Protein AF-U6KKG1-F1 (afdb_monomer_lite)

InterPro domains:
  IPR000669 Mannitol dehydrogenase [PR00084] (21-34)
  IPR000669 Mannitol dehydrogenase [PR00084] (51-66)
  IPR008927 6-phosphogluconate dehydrogenase-like, C-terminal domain superfamily [SSF48179] (87-123)
  IPR013118 Mannitol dehydrogenase, C-terminal [PF08125] (87-123)
  IPR013131 Mannitol dehydrogenase, N-terminal [PF01232] (7-77)
  IPR013328 6-phosphogluconate dehydrogenase, domain 2 [G3DSA:1.10.1040.10] (86-124)
  IPR023027 Mannitol dehydrogenase, conserved site [PS00974] (21-33)
  IPR036291 NAD(P)-binding domain superfamily [SSF51735] (1-84)
  IPR050988 Mannitol Dehydrogenase/Oxidoreductase [PTHR43362] (1-123)

Foldseek 3Di:
DVLVVCCVVPPVVSVVCVPQFDDKDKDWDWAKDADDPVNQVCCCVVPVDNDPGDIDTDPDIAMEIEPDGSDDDDPCVVVPYHYDNPRVVVNVCCCVPPVVVCVVQPVVCVVVPDDDPVVSVVPD

Organism: Eimeria tenella (NCBI:txid5802)

pLDDT: mean 94.67, std 4.79, range [55.0, 98.56]

Structure (mmCIF, N/CA/C/O backbone):
data_AF-U6KKG1-F1
#
_entry.id   AF-U6KKG1-F1
#
loop_
_atom_site.group_PDB
_atom_site.id
_atom_site.type_symbol
_atom_site.label_atom_id
_atom_site.label_alt_id
_atom_site.label_comp_id
_atom_site.labe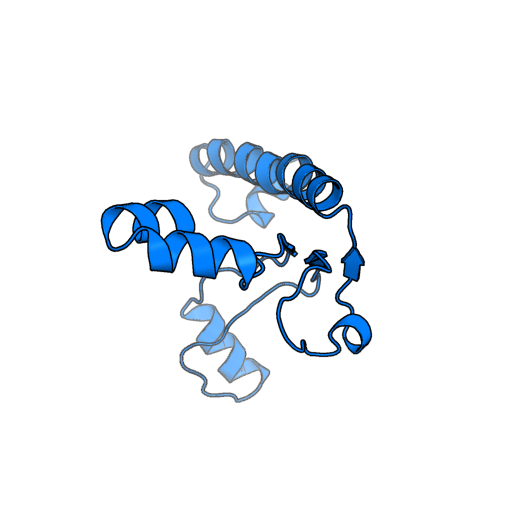l_asym_id
_atom_site.label_entity_id
_atom_site.label_seq_id
_atom_site.pdbx_PDB_ins_code
_atom_site.Cartn_x
_atom_site.Cartn_y
_atom_site.Cartn_z
_atom_site.occupancy
_atom_site.B_iso_or_equiv
_atom_site.auth_seq_id
_atom_site.auth_comp_id
_atom_site.auth_asym_id
_atom_site.auth_atom_id
_atom_site.pdbx_PDB_model_num
ATOM 1 N N . MET A 1 1 ? 14.973 -8.006 -6.414 1.00 92.88 1 MET A N 1
ATOM 2 C CA . MET A 1 1 ? 14.509 -9.394 -6.190 1.00 92.88 1 MET A CA 1
ATOM 3 C C . MET A 1 1 ? 14.204 -10.124 -7.496 1.00 92.88 1 MET A C 1
ATOM 5 O O . MET A 1 1 ? 14.905 -11.078 -7.779 1.00 92.88 1 MET A O 1
ATOM 9 N N . VAL A 1 2 ? 13.227 -9.690 -8.308 1.00 97.50 2 VAL A N 1
ATOM 10 C CA . VAL A 1 2 ? 12.804 -10.428 -9.525 1.00 97.50 2 VAL A CA 1
ATOM 11 C C . VAL A 1 2 ? 13.950 -10.679 -10.511 1.00 97.50 2 VAL A C 1
ATOM 13 O O . VAL A 1 2 ? 14.187 -11.822 -10.879 1.00 97.50 2 VAL A O 1
ATOM 16 N N . ILE A 1 3 ? 14.696 -9.636 -10.892 1.00 97.56 3 ILE A N 1
ATOM 17 C CA . ILE A 1 3 ? 15.818 -9.763 -11.843 1.00 97.56 3 ILE A CA 1
ATOM 18 C C . ILE A 1 3 ? 16.916 -10.682 -11.292 1.00 97.56 3 ILE A C 1
ATOM 20 O O . ILE A 1 3 ? 17.420 -11.531 -12.015 1.00 97.56 3 ILE A O 1
ATOM 24 N N . GLN A 1 4 ? 17.246 -10.541 -10.005 1.00 97.56 4 GLN A N 1
ATOM 25 C CA . GLN A 1 4 ? 18.247 -11.379 -9.343 1.00 97.56 4 GLN A CA 1
ATOM 26 C C . GLN A 1 4 ? 17.820 -12.850 -9.310 1.00 97.56 4 GLN A C 1
ATOM 28 O O . GLN A 1 4 ? 18.617 -13.730 -9.591 1.00 97.56 4 GLN A O 1
ATOM 33 N N . PHE A 1 5 ? 16.557 -13.128 -8.989 1.00 98.38 5 PHE A N 1
ATOM 34 C CA . PHE A 1 5 ? 16.049 -14.494 -9.037 1.00 98.38 5 PHE A CA 1
ATOM 35 C C . PHE A 1 5 ? 16.109 -15.053 -10.463 1.00 98.38 5 PHE A C 1
ATOM 37 O O . PHE A 1 5 ? 16.579 -16.167 -10.663 1.00 98.38 5 PHE A O 1
ATOM 44 N N . ALA A 1 6 ? 15.696 -14.264 -11.459 1.00 98.31 6 ALA A N 1
ATOM 45 C CA . ALA A 1 6 ? 15.762 -14.674 -12.856 1.00 98.31 6 ALA A CA 1
ATOM 46 C C . ALA A 1 6 ? 17.199 -14.983 -13.294 1.00 98.31 6 ALA A C 1
ATOM 48 O O . ALA A 1 6 ? 17.397 -15.974 -13.980 1.00 98.31 6 ALA A O 1
ATOM 49 N N . SER A 1 7 ? 18.207 -14.217 -12.858 1.00 97.69 7 SER A N 1
ATOM 50 C CA . SER A 1 7 ? 19.602 -14.474 -13.245 1.00 97.69 7 SER A CA 1
ATOM 51 C C . SER A 1 7 ? 20.170 -15.785 -12.699 1.00 97.69 7 SER A C 1
ATOM 53 O O . SER A 1 7 ? 21.075 -16.334 -13.316 1.00 97.69 7 SER A O 1
ATOM 55 N N . GLU A 1 8 ? 19.639 -16.295 -11.584 1.00 98.25 8 GLU A N 1
ATOM 56 C CA . GLU A 1 8 ? 20.010 -17.614 -11.044 1.00 98.25 8 GLU A CA 1
ATOM 57 C C . GLU A 1 8 ? 19.349 -18.775 -11.812 1.00 98.25 8 GLU A C 1
ATOM 59 O O . GLU A 1 8 ? 19.781 -19.920 -11.699 1.00 98.25 8 GLU A O 1
ATOM 64 N N . VAL A 1 9 ? 18.292 -18.493 -12.582 1.00 98.06 9 VAL A N 1
ATOM 65 C CA . VAL A 1 9 ? 17.534 -19.490 -13.354 1.00 98.06 9 VAL A CA 1
ATOM 66 C C . VAL A 1 9 ? 17.938 -19.467 -14.830 1.00 98.06 9 VAL A C 1
ATOM 68 O O . VAL A 1 9 ? 18.265 -20.508 -15.394 1.00 98.06 9 VAL A O 1
ATOM 71 N N . ASP A 1 10 ? 17.902 -18.288 -15.452 1.00 98.31 10 ASP A N 1
ATOM 72 C CA . ASP A 1 10 ? 18.209 -18.039 -16.859 1.00 98.31 10 ASP A CA 1
ATOM 73 C C . ASP A 1 10 ? 18.607 -16.562 -17.076 1.00 98.31 10 ASP A C 1
ATOM 75 O O . ASP A 1 10 ? 17.824 -15.622 -16.891 1.00 98.31 10 ASP A O 1
ATOM 79 N N . VAL A 1 11 ? 19.848 -16.355 -17.517 1.00 98.12 11 VAL A N 1
ATOM 80 C CA . VAL A 1 11 ? 20.424 -15.026 -17.758 1.00 98.12 11 VAL A CA 1
ATOM 81 C C . VAL A 1 11 ? 19.744 -14.299 -18.924 1.00 98.12 11 VAL A C 1
ATOM 83 O O . VAL A 1 11 ? 19.583 -13.076 -18.864 1.00 98.12 11 VAL A O 1
ATOM 86 N N . GLU A 1 12 ? 19.308 -15.009 -19.969 1.00 98.44 12 GLU A N 1
ATOM 87 C CA . GLU A 1 12 ? 18.607 -14.395 -21.103 1.00 98.44 12 GLU A CA 1
ATOM 88 C C . GLU A 1 12 ? 17.230 -13.885 -20.672 1.00 98.44 12 GLU A C 1
ATOM 90 O O . GLU A 1 12 ? 16.837 -12.764 -21.016 1.00 98.44 12 GLU A O 1
ATOM 95 N N . MET A 1 13 ? 16.533 -14.651 -19.828 1.00 98.25 13 MET A N 1
ATOM 96 C CA . MET A 1 13 ? 15.275 -14.230 -19.214 1.00 98.25 13 MET A CA 1
ATOM 97 C C . MET A 1 13 ? 15.465 -13.003 -18.317 1.00 98.25 13 MET A C 1
ATOM 99 O O . MET A 1 13 ? 14.680 -12.056 -18.398 1.00 98.25 13 MET A O 1
ATOM 103 N N . ALA A 1 14 ? 16.513 -12.972 -17.490 1.00 98.50 14 ALA A N 1
ATOM 104 C CA . ALA A 1 14 ? 16.815 -11.817 -16.645 1.00 98.50 14 ALA A CA 1
ATOM 105 C C . ALA A 1 14 ? 17.056 -10.544 -17.475 1.00 98.50 14 ALA A C 1
ATOM 107 O O . ALA A 1 14 ? 16.525 -9.476 -17.150 1.00 98.50 14 ALA A O 1
ATOM 108 N N . ALA A 1 15 ? 17.801 -10.663 -18.578 1.00 98.44 15 ALA A N 1
ATOM 109 C CA . ALA A 1 15 ? 18.037 -9.565 -19.510 1.00 98.44 15 ALA A CA 1
ATOM 110 C C . ALA A 1 15 ? 16.738 -9.101 -20.187 1.00 98.44 15 ALA A C 1
ATOM 112 O O . ALA A 1 15 ? 16.491 -7.897 -20.304 1.00 98.44 15 ALA A O 1
ATOM 113 N N . TRP A 1 16 ? 15.877 -10.040 -20.586 1.00 98.56 16 TRP A N 1
ATOM 114 C CA . TRP A 1 16 ? 14.576 -9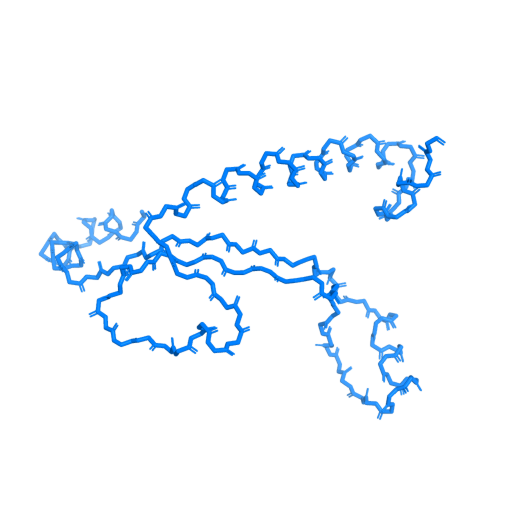.719 -21.159 1.00 98.56 16 TRP A CA 1
ATOM 115 C C . TRP A 1 16 ? 13.676 -8.990 -20.152 1.00 98.56 16 TRP A C 1
ATOM 117 O O . TRP A 1 16 ? 13.115 -7.952 -20.497 1.00 98.56 16 TRP A O 1
ATOM 127 N N . ILE A 1 17 ? 13.579 -9.460 -18.903 1.00 98.44 17 ILE A N 1
ATOM 128 C CA . ILE A 1 17 ? 12.779 -8.807 -17.851 1.00 98.44 17 ILE A CA 1
ATOM 129 C C . ILE A 1 17 ? 13.279 -7.384 -17.612 1.00 98.44 17 ILE A C 1
ATOM 131 O O . ILE A 1 17 ? 12.483 -6.451 -17.624 1.00 98.44 17 ILE A O 1
ATOM 135 N N . SER A 1 18 ? 14.594 -7.211 -17.456 1.00 97.50 18 SER A N 1
ATOM 136 C CA . SER A 1 18 ? 15.215 -5.901 -17.227 1.00 97.50 18 SER A CA 1
ATOM 137 C C . SER A 1 18 ? 14.881 -4.888 -18.330 1.00 97.50 18 SER A C 1
ATOM 139 O O . SER A 1 18 ? 14.707 -3.702 -18.061 1.00 97.50 18 SER A O 1
ATOM 141 N N . LYS A 1 19 ? 14.749 -5.353 -19.579 1.00 97.94 19 LYS A N 1
ATOM 142 C CA . LYS A 1 19 ? 14.449 -4.499 -20.733 1.00 97.94 19 LYS A CA 1
ATOM 143 C C . LYS A 1 19 ? 12.955 -4.238 -20.947 1.00 97.94 19 LYS A C 1
ATOM 145 O O . LYS A 1 19 ? 12.609 -3.188 -21.479 1.00 97.94 19 LYS A O 1
ATOM 150 N N . ASN A 1 20 ? 12.088 -5.193 -20.611 1.00 98.12 20 ASN A N 1
ATOM 151 C CA . ASN A 1 20 ? 10.684 -5.176 -21.041 1.00 98.12 20 ASN A CA 1
ATOM 152 C C . ASN A 1 20 ? 9.680 -4.984 -19.898 1.00 98.12 20 ASN A C 1
ATOM 154 O O . ASN A 1 20 ? 8.508 -4.750 -20.174 1.00 98.12 20 ASN A O 1
ATOM 158 N N . VAL A 1 21 ? 10.099 -5.091 -18.635 1.00 98.25 21 VAL A N 1
ATOM 159 C CA . VAL A 1 21 ? 9.201 -5.023 -17.474 1.00 98.25 21 VAL A CA 1
ATOM 160 C C . VAL A 1 21 ? 9.507 -3.789 -16.635 1.00 98.25 21 VAL A C 1
ATOM 162 O O . VAL A 1 21 ? 10.656 -3.507 -16.304 1.00 98.25 21 VAL A O 1
ATOM 165 N N . SER A 1 22 ? 8.457 -3.070 -16.248 1.00 97.00 22 SER A N 1
ATOM 166 C CA . SER A 1 22 ? 8.532 -1.936 -15.328 1.00 97.00 22 SER A CA 1
ATOM 167 C C . SER A 1 22 ? 8.124 -2.339 -13.910 1.00 97.00 22 SER A C 1
ATOM 169 O O . SER A 1 22 ? 7.140 -3.057 -13.735 1.00 97.00 22 SER A O 1
ATOM 171 N N . PHE A 1 23 ? 8.804 -1.792 -12.903 1.00 96.50 23 PHE A N 1
ATOM 172 C CA . PHE A 1 23 ? 8.457 -1.953 -11.487 1.00 96.50 23 PHE A CA 1
ATOM 173 C C . PHE A 1 23 ? 8.191 -0.572 -10.862 1.00 96.50 23 PHE A C 1
ATOM 175 O O . PHE A 1 23 ? 9.077 -0.035 -10.196 1.00 96.50 23 PHE A O 1
ATOM 182 N N . PRO A 1 24 ? 7.030 0.061 -11.126 1.00 95.25 24 PRO A N 1
ATOM 183 C CA . PRO A 1 24 ? 6.735 1.378 -10.572 1.00 95.25 24 PRO A CA 1
ATOM 184 C C . PRO A 1 24 ? 6.645 1.310 -9.043 1.00 95.25 24 PRO A C 1
ATOM 186 O O . PRO A 1 24 ? 5.878 0.518 -8.494 1.00 95.25 24 PRO A O 1
ATOM 189 N N . CYS A 1 25 ? 7.416 2.156 -8.357 1.00 95.50 25 CYS A N 1
ATOM 190 C CA . CYS A 1 25 ? 7.290 2.339 -6.914 1.00 95.50 25 CYS A CA 1
ATOM 191 C C . CYS A 1 25 ? 5.966 3.031 -6.577 1.00 95.50 25 CYS A C 1
ATOM 193 O O . CYS A 1 25 ? 5.421 3.794 -7.381 1.00 95.50 25 CYS A O 1
ATOM 195 N N . THR A 1 26 ? 5.461 2.795 -5.370 1.00 96.56 26 THR A N 1
ATOM 196 C CA . THR A 1 26 ? 4.230 3.423 -4.889 1.00 96.56 26 THR A CA 1
ATOM 197 C C . THR A 1 26 ? 4.349 3.798 -3.423 1.00 96.56 26 THR A C 1
ATOM 199 O O . THR A 1 26 ? 4.884 3.017 -2.641 1.00 96.56 26 THR A O 1
ATOM 202 N N . MET A 1 27 ? 3.735 4.911 -3.036 1.00 96.75 27 MET A N 1
ATOM 203 C CA . MET A 1 27 ? 3.354 5.152 -1.648 1.00 96.75 27 MET A CA 1
ATOM 204 C C . MET A 1 27 ? 1.864 4.830 -1.505 1.00 96.75 27 MET A C 1
ATOM 206 O O . MET A 1 27 ? 1.037 5.318 -2.280 1.00 96.75 27 MET A O 1
ATOM 210 N N . VAL A 1 28 ? 1.536 3.980 -0.534 1.00 96.31 28 VAL A N 1
ATOM 211 C CA . VAL A 1 28 ? 0.165 3.578 -0.204 1.00 96.31 28 VAL A CA 1
ATOM 212 C C . VAL A 1 28 ? -0.142 3.961 1.235 1.00 96.31 28 VAL A C 1
ATOM 214 O O . VAL A 1 28 ? 0.668 3.707 2.135 1.00 96.31 28 VAL A O 1
ATOM 217 N N . ASP A 1 29 ? -1.311 4.554 1.456 1.00 96.25 29 ASP A N 1
ATOM 218 C CA . ASP A 1 29 ? -1.739 4.913 2.799 1.00 96.25 29 ASP A CA 1
ATOM 219 C C . ASP A 1 29 ? -3.246 4.796 2.998 1.00 96.25 29 ASP A C 1
ATOM 221 O O . ASP A 1 29 ? -4.032 5.387 2.251 1.00 96.25 29 ASP A O 1
ATOM 225 N N . ARG A 1 30 ? -3.610 3.990 3.998 1.00 96.88 30 ARG A N 1
ATOM 226 C CA . ARG A 1 30 ? -4.953 3.818 4.559 1.00 96.88 30 ARG A CA 1
ATOM 227 C C . ARG A 1 30 ? -4.875 2.869 5.754 1.00 96.88 30 ARG A C 1
ATOM 229 O O . ARG A 1 30 ? -4.576 1.682 5.581 1.00 96.88 30 ARG A O 1
ATOM 236 N N . ILE A 1 31 ? -5.175 3.348 6.956 1.00 93.38 31 ILE A N 1
ATOM 237 C CA . ILE A 1 31 ? -5.268 2.503 8.147 1.00 93.38 31 ILE A CA 1
ATOM 238 C C . ILE A 1 31 ? -6.436 1.530 7.970 1.00 93.38 31 ILE A C 1
ATOM 240 O O . ILE A 1 31 ? -7.591 1.917 7.788 1.00 93.38 31 ILE A O 1
ATOM 244 N N . THR A 1 32 ? -6.104 0.242 8.006 1.00 95.88 32 THR A N 1
ATOM 245 C CA . THR A 1 32 ? -7.028 -0.873 7.773 1.00 95.88 32 THR A CA 1
ATOM 246 C C . THR A 1 32 ? -6.789 -1.919 8.864 1.00 95.88 32 THR A C 1
ATOM 248 O O . THR A 1 32 ? -5.889 -2.751 8.717 1.00 95.88 32 THR A O 1
ATOM 251 N N . PRO A 1 33 ? -7.505 -1.843 10.001 1.00 91.56 33 PRO A N 1
ATOM 252 C CA . PRO A 1 33 ? -7.371 -2.817 11.076 1.00 91.56 33 PRO A CA 1
ATOM 253 C C . PRO A 1 33 ? -7.706 -4.236 10.612 1.00 91.56 33 PRO A C 1
ATOM 255 O O . PRO A 1 33 ? -8.442 -4.443 9.646 1.00 91.56 33 PRO A O 1
ATOM 258 N N . ALA A 1 34 ? -7.197 -5.230 11.337 1.00 95.19 34 ALA A N 1
ATOM 259 C CA . ALA A 1 34 ? -7.610 -6.608 11.113 1.00 95.19 34 ALA A CA 1
ATOM 260 C C . ALA A 1 34 ? -9.106 -6.775 11.428 1.00 95.19 34 ALA A C 1
ATOM 262 O O . ALA A 1 34 ? -9.615 -6.240 12.416 1.00 95.19 34 ALA A O 1
ATOM 263 N N . THR A 1 35 ? -9.813 -7.540 10.599 1.00 96.50 35 THR A N 1
ATOM 264 C CA . THR A 1 35 ? -11.220 -7.863 10.844 1.00 96.50 35 THR A CA 1
ATOM 265 C C . THR A 1 35 ? -11.371 -8.659 12.138 1.00 96.50 35 THR A C 1
ATOM 267 O O . THR A 1 35 ? -10.632 -9.616 12.374 1.00 96.50 35 THR A O 1
ATOM 270 N N . SER A 1 36 ? -12.364 -8.291 12.946 1.00 95.50 36 SER A N 1
ATOM 271 C CA . SER A 1 36 ? -12.728 -8.969 14.187 1.00 95.50 36 SER A CA 1
ATOM 272 C C . SER A 1 36 ? -14.196 -9.404 14.148 1.00 95.50 36 SER A C 1
ATOM 274 O O . SER A 1 36 ? -14.942 -9.028 13.237 1.00 95.50 36 SER A O 1
ATOM 276 N N . SER A 1 37 ? -14.621 -10.204 15.129 1.00 96.50 37 SER A N 1
ATOM 277 C CA . SER A 1 37 ? -16.027 -10.599 15.299 1.00 96.50 37 SER A CA 1
ATOM 278 C C . SER A 1 37 ? -16.950 -9.397 15.468 1.00 96.50 37 SER A C 1
ATOM 280 O O . SER A 1 37 ? -18.077 -9.417 14.981 1.00 96.50 37 SER A O 1
ATOM 282 N N . GLU A 1 38 ? -16.457 -8.343 16.110 1.00 95.50 38 GLU A N 1
ATOM 283 C CA . GLU A 1 38 ? -17.200 -7.113 16.363 1.00 95.50 38 GLU A CA 1
ATOM 284 C C . GLU A 1 38 ? -17.463 -6.375 15.048 1.00 95.50 38 GLU A C 1
ATOM 286 O O . GLU A 1 38 ? -18.587 -5.956 14.808 1.00 95.50 38 GLU A O 1
ATOM 291 N N . HIS A 1 39 ? -16.482 -6.302 14.140 1.00 96.31 39 HIS A N 1
ATOM 292 C CA . HIS A 1 39 ? -16.682 -5.717 12.808 1.00 96.31 39 HIS A CA 1
ATOM 293 C C . HIS A 1 39 ? -17.737 -6.474 11.981 1.00 96.31 39 HIS A C 1
ATOM 295 O O . HIS A 1 39 ? -18.530 -5.851 11.278 1.00 96.31 39 HIS A O 1
ATOM 301 N N . VAL A 1 40 ? -17.766 -7.810 12.072 1.00 97.19 40 VAL A N 1
ATOM 302 C CA . VAL A 1 40 ? -18.787 -8.646 11.409 1.00 97.19 40 VAL A CA 1
ATOM 303 C C . VAL A 1 40 ? -20.177 -8.368 11.983 1.00 97.19 40 VAL A C 1
ATOM 305 O O . VAL A 1 40 ? -21.129 -8.190 11.224 1.00 97.19 40 VAL A O 1
ATOM 308 N N . ALA A 1 41 ? -20.292 -8.318 13.313 1.00 97.19 41 ALA A N 1
ATOM 309 C CA . ALA A 1 41 ? -21.554 -8.039 13.991 1.00 97.19 41 ALA A CA 1
ATOM 310 C C . ALA A 1 41 ? -22.072 -6.631 13.664 1.00 97.19 41 ALA A C 1
ATOM 312 O O . ALA A 1 41 ? -23.217 -6.501 13.242 1.00 9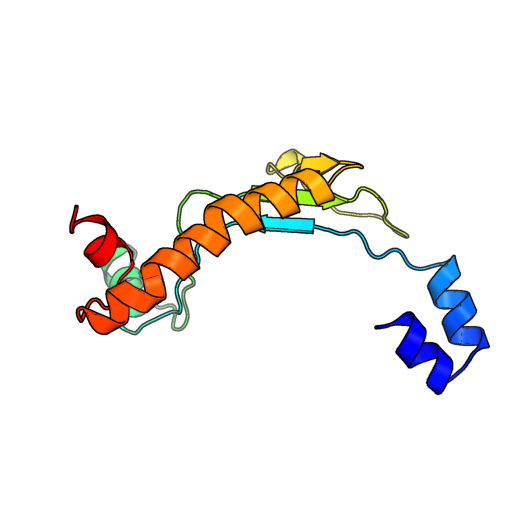7.19 41 ALA A O 1
ATOM 313 N N . LEU A 1 42 ? -21.212 -5.610 13.745 1.00 95.81 42 LEU A N 1
ATOM 314 C CA . LEU A 1 42 ? -21.552 -4.218 13.429 1.00 95.81 42 LEU A CA 1
ATOM 315 C C . LEU A 1 42 ? -22.100 -4.069 12.008 1.00 95.81 42 LEU A C 1
ATOM 317 O O . LEU A 1 42 ? -23.129 -3.435 11.805 1.00 95.81 42 LEU A O 1
ATOM 321 N N . LEU A 1 43 ? -21.462 -4.696 11.014 1.00 97.06 43 LEU A N 1
ATOM 322 C CA . LEU A 1 43 ? -21.942 -4.627 9.633 1.00 97.06 43 LEU A CA 1
ATOM 323 C C . LEU A 1 43 ? -23.340 -5.256 9.468 1.00 97.06 43 LEU A C 1
ATOM 325 O O . LEU A 1 43 ? -24.179 -4.732 8.728 1.00 97.06 43 LEU A O 1
ATOM 329 N N . ALA A 1 44 ? -23.596 -6.371 10.154 1.00 97.00 44 ALA A N 1
ATOM 330 C CA . ALA A 1 44 ? -24.896 -7.028 10.131 1.00 97.00 44 ALA A CA 1
ATOM 331 C C . ALA A 1 44 ? -25.973 -6.208 10.860 1.00 97.00 44 ALA A C 1
ATOM 333 O O . ALA A 1 44 ? -27.102 -6.139 10.379 1.00 97.00 44 ALA A O 1
ATOM 334 N N . GLU A 1 45 ? -25.632 -5.583 11.986 1.00 97.38 45 GLU A N 1
ATOM 335 C CA . GLU A 1 45 ? -26.547 -4.779 12.802 1.00 97.38 45 GLU A CA 1
ATOM 336 C C . GLU A 1 45 ? -26.899 -3.443 12.135 1.00 97.38 45 GLU A C 1
ATOM 338 O O . GLU A 1 45 ? -28.080 -3.132 11.978 1.00 97.38 45 GLU A O 1
ATOM 343 N N . ASP A 1 46 ? -25.898 -2.691 11.676 1.00 97.25 46 ASP A N 1
ATOM 344 C CA . ASP A 1 46 ? -26.089 -1.331 11.158 1.00 97.25 46 ASP A CA 1
ATOM 345 C C . ASP A 1 46 ? -26.625 -1.314 9.721 1.00 97.25 46 ASP A C 1
ATOM 347 O O . ASP A 1 46 ? -27.380 -0.417 9.338 1.00 97.25 46 ASP A O 1
ATOM 351 N N . TYR A 1 47 ? -26.241 -2.306 8.909 1.00 96.56 47 TYR A N 1
ATOM 352 C CA . TYR A 1 47 ? -26.520 -2.315 7.469 1.00 96.56 47 TYR A CA 1
ATOM 353 C C . TYR A 1 47 ? -27.309 -3.543 6.998 1.00 96.56 47 TYR A C 1
ATOM 355 O O . TYR A 1 47 ? -27.682 -3.613 5.826 1.00 96.56 47 TYR A O 1
ATOM 363 N N . GLY A 1 48 ? -27.578 -4.521 7.871 1.00 97.25 48 GLY A N 1
ATOM 364 C CA . GLY A 1 48 ? -28.295 -5.746 7.502 1.00 97.25 48 GLY A CA 1
ATOM 365 C C . GLY A 1 48 ? -27.500 -6.679 6.581 1.00 97.25 48 GLY A C 1
ATOM 366 O O . GLY A 1 48 ? -28.088 -7.544 5.929 1.00 97.25 48 GLY A O 1
ATOM 367 N N . VAL A 1 49 ? -26.177 -6.501 6.484 1.00 97.69 49 VAL A N 1
ATOM 368 C CA . VAL A 1 49 ? -25.317 -7.252 5.558 1.00 97.69 49 VAL A CA 1
ATOM 369 C C . VAL A 1 49 ? -24.607 -8.389 6.293 1.00 97.69 49 VAL A C 1
ATOM 371 O O . VAL A 1 49 ? -23.744 -8.168 7.134 1.00 97.69 49 VAL A O 1
ATOM 374 N N . GLY A 1 50 ? -24.937 -9.631 5.932 1.00 96.00 50 GLY A N 1
ATOM 375 C CA . GLY A 1 50 ? -24.315 -10.843 6.478 1.00 96.00 50 GLY A CA 1
ATOM 376 C C . GLY A 1 50 ? -22.989 -11.220 5.810 1.00 96.00 50 GLY A C 1
ATOM 377 O O . GLY A 1 50 ? -22.862 -12.338 5.30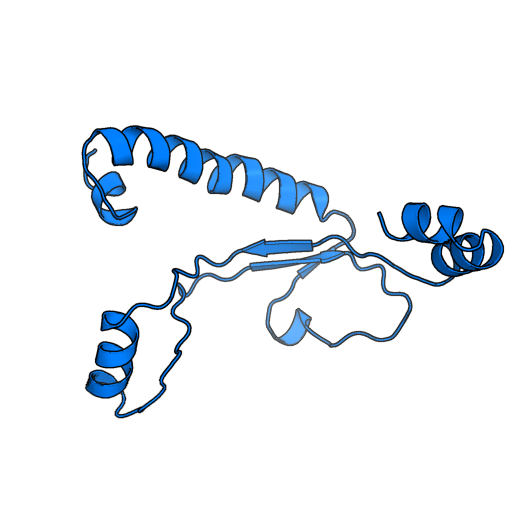6 1.00 96.00 50 GLY A O 1
ATOM 378 N N . ASP A 1 51 ? -22.021 -10.303 5.771 1.00 97.31 51 ASP A N 1
ATOM 379 C CA . ASP A 1 51 ? -20.666 -10.589 5.284 1.00 97.31 51 ASP A CA 1
ATOM 380 C C . ASP A 1 51 ? -19.821 -11.225 6.397 1.00 97.31 51 ASP A C 1
ATOM 382 O O . ASP A 1 51 ? -19.760 -10.731 7.520 1.00 97.31 51 ASP A O 1
ATOM 386 N N . LYS A 1 52 ? -19.158 -12.342 6.087 1.00 96.44 52 LYS A N 1
ATOM 387 C CA . LYS A 1 52 ? -18.320 -13.077 7.044 1.00 96.44 52 LYS A CA 1
ATOM 388 C C . LYS A 1 52 ? -16.909 -12.515 7.165 1.00 96.44 52 LYS A C 1
ATOM 390 O O . LYS A 1 52 ? -16.200 -12.915 8.086 1.00 96.44 52 LYS A O 1
ATOM 395 N N . TRP A 1 53 ? -16.480 -11.655 6.244 1.00 96.81 53 TRP A N 1
ATOM 396 C CA . TRP A 1 53 ? -15.139 -11.086 6.277 1.00 96.81 53 TRP A CA 1
ATOM 397 C C . TRP A 1 53 ? -15.097 -9.652 5.730 1.00 96.81 53 TRP A C 1
ATOM 399 O O . TRP A 1 53 ? -14.449 -9.385 4.716 1.00 96.81 53 TRP A O 1
ATOM 409 N N . PRO A 1 54 ? -15.769 -8.707 6.408 1.00 97.19 54 PRO A N 1
ATOM 410 C CA . PRO A 1 54 ? -15.727 -7.315 6.007 1.00 97.19 54 PRO A CA 1
ATOM 411 C C . PRO A 1 54 ? -14.347 -6.709 6.256 1.00 97.19 54 PRO A C 1
ATOM 413 O O . PRO A 1 54 ? -13.656 -7.059 7.216 1.00 97.19 54 PRO A O 1
ATOM 416 N N . VAL A 1 55 ? -13.971 -5.746 5.419 1.00 97.00 55 VAL A N 1
ATOM 417 C CA . VAL A 1 55 ? -12.767 -4.932 5.609 1.00 97.00 55 VAL A CA 1
ATOM 418 C C . VAL A 1 55 ? -13.193 -3.558 6.100 1.00 97.00 55 VAL A C 1
ATOM 420 O O . VAL A 1 55 ? -13.821 -2.797 5.363 1.00 97.00 55 VAL A O 1
ATOM 423 N N . VAL A 1 56 ? -12.840 -3.244 7.342 1.00 95.06 56 VAL A N 1
ATOM 424 C CA . VAL A 1 56 ? -13.012 -1.905 7.907 1.00 95.06 56 VAL A CA 1
ATOM 425 C C . VAL A 1 56 ? -11.750 -1.087 7.672 1.00 95.06 56 VAL A C 1
ATOM 427 O O . VAL A 1 56 ? -10.636 -1.604 7.736 1.00 95.06 56 VAL A O 1
ATOM 430 N N . ALA A 1 57 ? -11.919 0.194 7.380 1.00 96.12 57 ALA A N 1
ATOM 431 C CA . ALA A 1 57 ? -10.816 1.114 7.168 1.00 96.12 57 ALA A CA 1
ATOM 432 C C . ALA A 1 57 ? -11.274 2.539 7.458 1.00 96.12 57 ALA A C 1
ATOM 434 O O . ALA A 1 57 ? -12.465 2.844 7.368 1.00 96.12 57 ALA A O 1
ATOM 435 N N . GLU A 1 58 ? -10.324 3.417 7.750 1.00 95.56 58 GLU A N 1
ATOM 436 C CA . GLU A 1 58 ? -10.607 4.846 7.861 1.00 95.56 58 GLU A CA 1
ATOM 437 C C . GLU A 1 58 ? -11.071 5.453 6.520 1.00 95.56 58 GLU A C 1
ATOM 439 O O . GLU A 1 58 ? -10.939 4.851 5.441 1.00 95.56 58 GLU A O 1
ATOM 444 N N . GLU A 1 59 ? -11.611 6.672 6.583 1.00 96.00 59 GLU A N 1
ATOM 445 C CA . GLU A 1 59 ? -12.015 7.429 5.394 1.00 96.00 59 GLU A CA 1
ATOM 446 C C . GLU A 1 59 ? -10.815 7.929 4.581 1.00 96.00 59 GLU A C 1
ATOM 448 O O . GLU A 1 59 ? -10.871 7.936 3.346 1.00 96.00 59 GLU A O 1
ATOM 453 N N . PHE A 1 60 ? -9.728 8.330 5.255 1.00 95.88 60 PHE A N 1
ATOM 454 C CA . PHE A 1 60 ? -8.520 8.802 4.586 1.00 95.88 60 PHE A CA 1
ATOM 455 C C . PHE A 1 60 ? -7.929 7.700 3.704 1.00 95.88 60 PHE A C 1
ATOM 457 O O . PHE A 1 60 ? -7.834 6.533 4.079 1.00 95.88 60 PHE A O 1
ATOM 464 N N . ARG A 1 61 ? -7.536 8.080 2.489 1.00 96.88 61 ARG A N 1
ATOM 465 C CA . ARG A 1 61 ? -6.851 7.196 1.552 1.00 96.88 61 ARG A CA 1
ATOM 466 C C . ARG A 1 61 ? -5.943 8.006 0.648 1.00 96.88 61 ARG A C 1
ATOM 468 O O . ARG A 1 61 ? -6.370 9.014 0.084 1.00 96.88 61 ARG A O 1
ATOM 475 N N . GLN A 1 62 ? -4.726 7.524 0.448 1.00 97.00 62 GLN A N 1
ATOM 476 C CA . GLN A 1 62 ? -3.789 8.109 -0.496 1.00 97.00 62 GLN A CA 1
ATOM 477 C C . GLN A 1 62 ? -3.056 7.019 -1.268 1.00 97.00 62 GLN A C 1
ATOM 479 O O . GLN A 1 62 ? -2.607 6.017 -0.714 1.00 97.00 62 GLN A O 1
ATOM 484 N N . TRP A 1 63 ? -2.931 7.235 -2.575 1.00 98.00 63 TRP A N 1
ATOM 485 C CA . TRP A 1 63 ? -2.141 6.373 -3.436 1.00 98.00 63 TRP A CA 1
ATOM 486 C C . TRP A 1 63 ? -1.334 7.222 -4.408 1.00 98.00 63 TRP A C 1
ATOM 488 O O . TRP A 1 63 ? -1.897 7.926 -5.249 1.00 98.00 63 TRP A O 1
ATOM 498 N N . VAL A 1 64 ? -0.013 7.167 -4.262 1.00 97.88 64 VAL A N 1
ATOM 499 C CA . VAL A 1 64 ? 0.948 7.833 -5.141 1.00 97.88 64 VAL A CA 1
ATOM 500 C C . VAL A 1 64 ? 1.700 6.761 -5.917 1.00 97.88 64 VAL A C 1
ATOM 502 O O . VAL A 1 64 ? 2.222 5.820 -5.323 1.00 97.88 64 VAL A O 1
ATOM 505 N N . ILE A 1 65 ? 1.734 6.884 -7.240 1.00 97.62 65 ILE A N 1
ATOM 506 C CA . ILE A 1 65 ? 2.165 5.831 -8.158 1.00 97.62 65 ILE A CA 1
ATOM 507 C C . ILE A 1 65 ? 3.235 6.371 -9.106 1.00 97.62 65 ILE A C 1
ATOM 509 O O . ILE A 1 65 ? 3.079 7.436 -9.703 1.00 97.62 65 ILE A O 1
ATOM 513 N N . GLY A 1 66 ? 4.317 5.616 -9.275 1.00 96.75 66 GLY A N 1
ATOM 514 C CA . GLY A 1 66 ? 5.331 5.901 -10.283 1.00 96.75 66 GLY A CA 1
ATOM 515 C C . GLY A 1 66 ? 4.753 5.739 -11.683 1.00 96.75 66 GLY A C 1
ATOM 516 O O . GLY A 1 66 ? 4.084 4.756 -11.968 1.00 96.75 66 GLY A O 1
ATOM 517 N N . GLU A 1 67 ? 5.020 6.673 -12.585 1.00 94.25 67 GLU A N 1
ATOM 518 C CA . GLU A 1 67 ? 4.432 6.670 -13.936 1.00 94.25 67 GLU A CA 1
ATOM 519 C C . GLU A 1 67 ? 5.030 5.641 -14.918 1.00 94.25 67 GLU A C 1
ATOM 521 O O . GLU A 1 67 ? 4.571 5.538 -16.055 1.00 94.25 67 GLU A O 1
ATOM 526 N N . ASN A 1 68 ? 6.039 4.870 -14.506 1.00 92.75 68 ASN A N 1
ATOM 527 C CA . ASN A 1 68 ? 6.726 3.921 -15.379 1.00 92.75 68 ASN A CA 1
ATOM 528 C C . ASN A 1 68 ? 5.959 2.591 -15.482 1.00 92.75 68 ASN A C 1
ATOM 530 O O . ASN A 1 68 ? 6.111 1.724 -14.622 1.00 92.75 68 ASN A O 1
ATOM 534 N N . PHE A 1 69 ? 5.164 2.432 -16.544 1.00 96.25 69 PHE A N 1
ATOM 535 C CA . PHE A 1 69 ? 4.441 1.201 -16.874 1.00 96.25 69 PHE A CA 1
ATOM 536 C C . PHE A 1 69 ? 4.907 0.642 -18.221 1.00 96.25 69 PHE A C 1
ATOM 538 O O . PHE A 1 69 ? 5.022 1.373 -19.201 1.00 96.25 69 PHE A O 1
ATOM 545 N N . CYS A 1 70 ? 5.132 -0.669 -18.288 1.00 96.69 70 CYS A N 1
ATOM 546 C CA . CYS A 1 70 ? 5.525 -1.375 -19.507 1.00 96.69 70 CYS A CA 1
ATOM 547 C C . CYS A 1 70 ? 4.341 -1.746 -20.411 1.00 96.69 70 CYS A C 1
ATOM 549 O O . CYS A 1 70 ? 4.556 -2.244 -21.508 1.00 96.69 70 CYS A O 1
ATOM 551 N N . ASN A 1 71 ? 3.110 -1.528 -19.944 1.00 96.56 71 ASN A N 1
ATOM 552 C CA . ASN A 1 71 ? 1.855 -1.775 -20.650 1.00 96.56 71 ASN A CA 1
ATOM 553 C C . ASN A 1 71 ? 0.813 -0.726 -20.234 1.00 96.56 71 ASN A C 1
ATOM 555 O O . ASN A 1 71 ? 1.091 0.174 -19.441 1.00 96.56 71 ASN A O 1
ATOM 559 N N . GLU A 1 72 ? -0.399 -0.853 -20.766 1.00 96.00 72 GLU A N 1
ATOM 560 C CA . GLU A 1 72 ? -1.539 -0.033 -20.368 1.00 96.00 72 GLU A CA 1
ATOM 561 C C . GLU A 1 72 ? -1.828 -0.137 -18.864 1.00 96.00 72 GLU A C 1
ATOM 5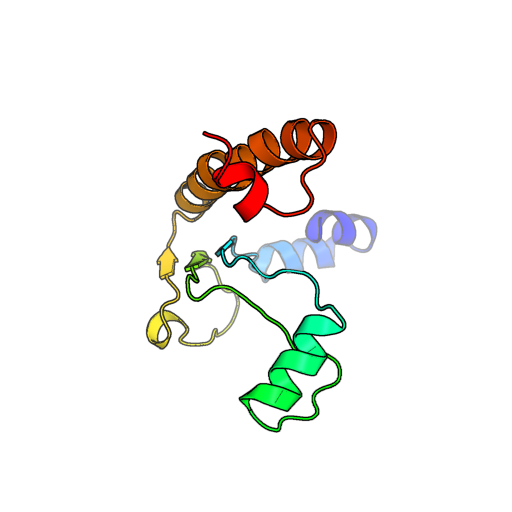63 O O . GLU A 1 72 ? -1.611 -1.171 -18.225 1.00 96.00 72 GLU A O 1
ATOM 568 N N . ARG A 1 73 ? -2.365 0.948 -18.304 1.00 95.25 73 ARG A N 1
ATOM 569 C CA . ARG A 1 73 ? -2.803 1.020 -16.911 1.00 95.25 73 ARG A CA 1
ATOM 570 C C . ARG A 1 73 ? -4.208 1.611 -16.811 1.00 95.25 73 ARG A C 1
ATOM 572 O O . ARG A 1 73 ? -4.601 2.386 -17.684 1.00 95.25 73 ARG A O 1
ATOM 579 N N . PRO A 1 74 ? -4.950 1.324 -15.730 1.00 95.56 74 PRO A N 1
ATOM 580 C CA . PRO A 1 74 ? -6.223 1.985 -15.484 1.00 95.56 74 PRO A CA 1
ATOM 581 C C . PRO A 1 74 ? -6.046 3.498 -15.267 1.00 95.56 74 PRO A C 1
ATOM 583 O O . PRO A 1 74 ? -5.000 3.966 -14.802 1.00 95.56 74 PRO A O 1
ATOM 586 N N . PHE A 1 75 ? -7.101 4.262 -15.564 1.00 96.06 75 PHE A N 1
ATOM 587 C CA . PHE A 1 75 ? -7.146 5.712 -15.355 1.00 96.06 75 PHE A CA 1
ATOM 588 C C . PHE A 1 75 ? -7.487 6.050 -13.894 1.00 96.06 75 PHE A C 1
ATOM 590 O O . PHE A 1 75 ? -8.579 6.514 -13.568 1.00 96.06 75 PHE A O 1
ATOM 597 N N . LEU A 1 76 ? -6.558 5.733 -12.990 1.00 97.38 76 LEU A N 1
ATOM 598 C CA . LEU A 1 76 ? -6.753 5.839 -11.540 1.00 97.38 76 LEU A CA 1
ATOM 599 C C . LEU A 1 76 ? -6.766 7.290 -11.034 1.00 97.38 76 LEU A C 1
ATOM 601 O O . LEU A 1 76 ? -7.281 7.560 -9.949 1.00 97.38 76 LEU A O 1
ATOM 605 N N . GLU A 1 77 ? -6.268 8.235 -11.827 1.00 96.50 77 GLU A N 1
ATOM 606 C CA . GLU A 1 77 ? -6.359 9.671 -11.552 1.00 96.50 77 GLU A CA 1
ATOM 607 C C . GLU A 1 77 ? -7.809 10.129 -11.411 1.00 96.50 77 GLU A C 1
ATOM 609 O O . GLU A 1 77 ? -8.110 10.974 -10.571 1.00 96.50 77 GLU A O 1
ATOM 614 N N . ALA A 1 78 ? -8.729 9.516 -12.166 1.00 97.75 78 ALA A N 1
ATOM 615 C CA . ALA A 1 78 ? -10.157 9.813 -12.086 1.00 97.75 78 ALA A CA 1
ATOM 616 C C . ALA A 1 78 ? -10.773 9.495 -10.713 1.00 97.75 78 ALA A C 1
ATOM 618 O O . ALA A 1 78 ? -11.835 10.017 -10.384 1.00 97.75 78 ALA A O 1
ATOM 619 N N . VAL A 1 79 ? -10.124 8.643 -9.914 1.00 97.00 79 VAL A N 1
ATOM 620 C CA . VAL A 1 79 ? -10.597 8.217 -8.586 1.00 97.00 79 VAL A CA 1
ATOM 621 C C . VAL A 1 79 ? -9.658 8.650 -7.451 1.00 97.00 79 VAL A C 1
ATOM 623 O O . VAL A 1 79 ? -9.778 8.163 -6.318 1.00 97.00 79 VAL A O 1
ATOM 626 N N . GLY A 1 80 ? -8.759 9.598 -7.745 1.00 97.00 80 GLY A N 1
ATOM 627 C CA . GLY A 1 80 ? -7.919 10.294 -6.768 1.00 97.00 80 GLY A CA 1
ATOM 628 C C . GLY A 1 80 ? -6.498 9.751 -6.594 1.00 97.00 80 GLY A C 1
ATOM 629 O O . GLY A 1 80 ? -5.805 10.212 -5.690 1.00 97.00 80 GLY A O 1
ATOM 630 N N . ALA A 1 81 ? -6.042 8.794 -7.411 1.00 97.62 81 ALA A N 1
ATOM 631 C CA . ALA A 1 81 ? -4.632 8.399 -7.395 1.00 97.62 81 ALA A CA 1
ATOM 632 C C . ALA A 1 81 ? -3.748 9.494 -8.016 1.00 97.62 81 ALA A C 1
ATOM 634 O O . ALA A 1 81 ? -4.147 10.164 -8.968 1.00 97.62 81 ALA A O 1
ATOM 635 N N . VAL A 1 82 ? -2.531 9.653 -7.503 1.00 97.31 82 VAL A N 1
ATOM 636 C CA . VAL A 1 82 ? -1.560 10.639 -7.996 1.00 97.31 82 VAL A CA 1
ATOM 637 C C . VAL A 1 82 ? -0.433 9.913 -8.714 1.00 97.31 82 VAL A C 1
ATOM 639 O O . VAL A 1 82 ? 0.244 9.089 -8.107 1.00 97.31 82 VAL A O 1
ATOM 642 N N . PHE A 1 83 ? -0.188 10.242 -9.982 1.00 96.88 83 PHE A N 1
ATOM 643 C CA . PHE A 1 83 ? 0.992 9.756 -10.701 1.00 96.88 83 PHE A CA 1
ATOM 644 C C . PHE A 1 83 ? 2.103 10.796 -10.654 1.00 96.88 83 PHE A C 1
ATOM 646 O O . PHE A 1 83 ? 1.860 11.986 -10.845 1.00 96.88 83 PHE A O 1
ATOM 653 N N . THR A 1 84 ? 3.323 10.350 -10.381 1.00 95.19 84 THR A N 1
ATOM 654 C CA . THR A 1 84 ? 4.486 11.233 -10.273 1.00 95.19 84 THR A CA 1
ATOM 655 C C . THR A 1 84 ? 5.773 10.504 -10.642 1.00 95.19 84 THR A C 1
ATOM 657 O O . THR A 1 84 ? 5.865 9.278 -10.569 1.00 95.19 84 THR A O 1
ATOM 660 N N . LYS A 1 85 ? 6.796 11.279 -11.004 1.00 94.44 85 LYS A N 1
ATOM 661 C CA . LYS A 1 85 ? 8.181 10.810 -11.147 1.00 94.44 85 LYS A CA 1
ATOM 662 C C . LYS A 1 85 ? 8.919 10.735 -9.809 1.00 94.44 85 LYS A C 1
ATOM 664 O O . LYS A 1 85 ? 9.972 10.120 -9.730 1.00 94.44 85 LYS A O 1
ATOM 669 N N . GLU A 1 86 ? 8.368 11.351 -8.767 1.00 92.50 86 GLU A N 1
ATOM 670 C CA . GLU A 1 86 ? 9.050 11.631 -7.502 1.00 92.50 86 GLU A CA 1
ATOM 671 C C . GLU A 1 86 ? 8.389 10.916 -6.312 1.00 92.50 86 GLU A C 1
ATOM 673 O O . GLU A 1 86 ? 8.169 11.504 -5.254 1.00 92.50 86 GLU A O 1
ATOM 678 N N . VAL A 1 87 ? 8.043 9.635 -6.483 1.00 94.12 87 VAL A N 1
ATOM 679 C CA . VAL A 1 87 ? 7.340 8.834 -5.457 1.00 94.12 87 VAL A CA 1
ATOM 680 C C . VAL A 1 87 ? 8.128 8.759 -4.147 1.00 94.12 87 VAL A C 1
ATOM 682 O O . VAL A 1 87 ? 7.531 8.795 -3.073 1.00 94.12 87 VAL A O 1
ATOM 685 N N . GLU A 1 88 ? 9.458 8.719 -4.234 1.00 91.06 88 GLU A N 1
ATOM 686 C CA . GLU A 1 88 ? 10.367 8.584 -3.090 1.00 91.06 88 GLU A CA 1
ATOM 687 C C . GLU A 1 88 ? 10.160 9.679 -2.032 1.00 91.06 88 GLU A C 1
ATOM 689 O O . GLU A 1 88 ? 10.250 9.405 -0.835 1.00 91.06 88 GLU A O 1
ATOM 694 N N . HIS A 1 89 ? 9.811 10.907 -2.438 1.00 92.06 89 HIS A N 1
ATOM 695 C CA . HIS A 1 89 ? 9.524 11.993 -1.496 1.00 92.06 89 HIS A CA 1
ATOM 696 C C . HIS A 1 89 ? 8.264 11.710 -0.667 1.00 92.06 89 HIS A C 1
ATOM 698 O O . HIS A 1 89 ? 8.262 11.901 0.549 1.00 92.06 89 HIS A O 1
ATOM 704 N N . PHE A 1 90 ? 7.202 11.213 -1.308 1.00 92.94 90 PHE A N 1
ATOM 705 C CA . PHE A 1 90 ? 5.956 10.849 -0.631 1.00 92.94 90 PHE A CA 1
ATOM 706 C C . PHE A 1 90 ? 6.150 9.636 0.276 1.00 92.94 90 PHE A C 1
ATOM 708 O O . PHE A 1 90 ? 5.672 9.631 1.410 1.00 92.94 90 PHE A O 1
ATOM 715 N N . GLU A 1 91 ? 6.880 8.628 -0.203 1.00 89.50 91 GLU A N 1
ATOM 716 C CA . GLU A 1 91 ? 7.227 7.447 0.583 1.00 89.50 91 GLU A CA 1
ATOM 717 C C . GLU A 1 91 ? 8.022 7.834 1.833 1.00 89.50 91 GLU A C 1
ATOM 719 O O . GLU A 1 91 ? 7.655 7.443 2.940 1.00 89.50 91 GLU A O 1
ATOM 724 N N . THR A 1 92 ? 9.050 8.672 1.679 1.00 91.25 92 THR A N 1
ATOM 725 C CA . THR A 1 92 ? 9.896 9.131 2.788 1.00 91.25 92 THR A CA 1
ATOM 726 C C . THR A 1 92 ? 9.076 9.859 3.846 1.00 91.25 92 THR A C 1
ATOM 728 O O . THR A 1 92 ? 9.172 9.523 5.026 1.00 91.25 92 THR A O 1
ATOM 731 N N . LEU A 1 93 ? 8.227 10.810 3.441 1.00 90.75 93 LEU A N 1
ATOM 732 C CA . LEU A 1 93 ? 7.366 11.544 4.371 1.00 90.75 93 LEU A CA 1
ATOM 733 C C . LEU A 1 93 ? 6.429 10.602 5.129 1.00 90.75 93 LEU A C 1
ATOM 735 O O . LEU A 1 93 ? 6.346 10.672 6.354 1.00 90.75 93 LEU A O 1
ATOM 739 N N . LYS A 1 94 ? 5.766 9.683 4.423 1.00 92.19 94 LYS A N 1
ATOM 740 C CA . LYS A 1 94 ? 4.837 8.723 5.028 1.00 92.19 94 LYS A CA 1
ATOM 741 C C . LYS A 1 94 ? 5.548 7.796 6.012 1.00 92.19 94 LYS A C 1
ATOM 743 O O . LYS A 1 94 ? 5.080 7.595 7.133 1.00 92.19 94 LYS A O 1
ATOM 748 N N . LEU A 1 95 ? 6.694 7.243 5.621 1.00 88.44 95 LEU A N 1
ATOM 749 C CA . LEU A 1 95 ? 7.478 6.347 6.467 1.00 88.44 95 LEU A CA 1
ATOM 750 C C . LEU A 1 95 ? 8.005 7.060 7.721 1.00 88.44 95 LEU A C 1
ATOM 752 O O . LEU A 1 95 ? 7.924 6.507 8.816 1.00 88.44 95 LEU A O 1
ATOM 756 N N . GLN A 1 96 ? 8.521 8.281 7.576 1.00 92.31 96 GLN A N 1
ATOM 757 C CA . GLN A 1 96 ? 9.151 9.016 8.675 1.00 92.31 96 GLN A CA 1
ATOM 758 C C . GLN A 1 96 ? 8.158 9.690 9.616 1.00 92.31 96 GLN A C 1
ATOM 760 O O . GLN A 1 96 ? 8.432 9.774 10.807 1.00 92.31 96 GLN A O 1
ATOM 765 N N . LEU A 1 97 ? 7.033 10.196 9.114 1.00 90.50 97 LEU A N 1
ATOM 766 C CA . LEU A 1 97 ? 6.082 10.930 9.947 1.00 90.50 97 LEU A CA 1
ATOM 767 C C . LEU A 1 97 ? 4.973 10.031 10.469 1.00 90.50 97 LEU A C 1
ATOM 769 O O . LEU A 1 97 ? 4.643 10.115 11.644 1.00 90.50 97 LEU A O 1
ATOM 773 N N . LEU A 1 98 ? 4.419 9.155 9.630 1.00 90.00 98 LEU A N 1
ATOM 774 C CA . LEU A 1 98 ? 3.274 8.338 10.021 1.00 90.00 98 LEU A CA 1
ATOM 775 C C . LEU A 1 98 ? 3.721 6.987 10.580 1.00 90.00 98 LEU A C 1
ATOM 777 O O . LEU A 1 98 ? 3.443 6.677 11.736 1.00 90.00 98 LEU A O 1
ATOM 781 N N . ASN A 1 99 ? 4.475 6.195 9.811 1.00 91.00 99 ASN A N 1
ATOM 782 C CA . ASN A 1 99 ? 4.871 4.858 10.273 1.00 91.00 99 ASN A CA 1
ATOM 783 C C . ASN A 1 99 ? 5.830 4.914 11.472 1.00 91.00 99 ASN A C 1
ATOM 785 O O . ASN A 1 99 ? 5.719 4.092 12.388 1.00 91.00 99 ASN A O 1
ATOM 789 N N . ALA A 1 100 ? 6.758 5.876 11.489 1.00 92.62 100 ALA A N 1
ATOM 790 C CA . ALA A 1 100 ? 7.660 6.041 12.622 1.00 92.62 100 A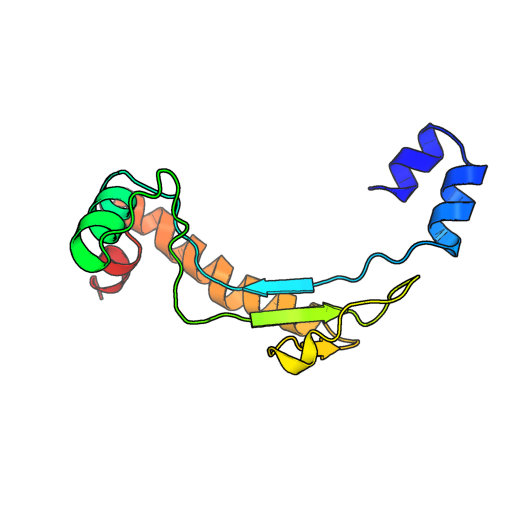LA A CA 1
ATOM 791 C C . ALA A 1 100 ? 6.917 6.531 13.872 1.00 92.62 100 ALA A C 1
ATOM 793 O O . ALA A 1 100 ? 7.158 5.980 14.942 1.00 92.62 100 ALA A O 1
ATOM 794 N N . ALA A 1 101 ? 5.983 7.486 13.752 1.00 91.62 101 ALA A N 1
ATOM 795 C CA . ALA A 1 101 ? 5.167 7.923 14.889 1.00 91.62 101 ALA A CA 1
ATOM 796 C C . ALA A 1 101 ? 4.305 6.782 15.437 1.00 91.62 101 ALA A C 1
ATOM 798 O O . ALA A 1 101 ? 4.252 6.577 16.646 1.00 91.62 101 ALA A O 1
ATOM 799 N N . HIS A 1 102 ? 3.706 5.980 14.554 1.00 90.00 102 HIS A N 1
ATOM 800 C CA . HIS A 1 102 ? 2.932 4.812 14.960 1.00 90.00 102 HIS A CA 1
ATOM 801 C C . HIS A 1 102 ? 3.802 3.813 15.737 1.00 90.00 102 HIS A C 1
ATOM 803 O O . HIS A 1 102 ? 3.410 3.347 16.801 1.00 90.00 102 HIS A O 1
ATOM 809 N N . SER A 1 103 ? 5.021 3.543 15.263 1.00 92.75 103 SER A N 1
ATOM 810 C CA . SER A 1 103 ? 5.969 2.673 15.972 1.00 92.75 103 SER A CA 1
ATOM 811 C C . SER A 1 103 ? 6.406 3.271 17.315 1.00 92.75 103 SER A C 1
ATOM 813 O O . SER A 1 103 ? 6.442 2.571 18.324 1.00 92.75 103 SER A O 1
ATOM 815 N N . ALA A 1 104 ? 6.709 4.571 17.342 1.00 92.81 104 ALA A N 1
ATOM 816 C CA . ALA A 1 104 ? 7.125 5.289 18.543 1.00 92.81 104 ALA A CA 1
ATOM 817 C C . ALA A 1 104 ? 6.031 5.323 19.621 1.00 92.81 104 ALA A C 1
ATOM 819 O O . ALA A 1 104 ? 6.360 5.295 20.803 1.00 92.81 104 ALA A O 1
ATOM 820 N N . LEU A 1 105 ? 4.755 5.337 19.223 1.00 92.44 105 LEU A N 1
ATOM 821 C CA . LEU A 1 105 ? 3.603 5.238 20.119 1.00 92.44 105 LEU A CA 1
ATOM 822 C C . LEU A 1 105 ? 3.338 3.792 20.561 1.00 92.44 105 LEU A C 1
ATOM 824 O O . LEU A 1 105 ? 3.165 3.531 21.748 1.00 92.44 105 LEU A O 1
ATOM 828 N N . ALA A 1 106 ? 3.317 2.842 19.621 1.00 91.88 106 ALA A N 1
ATOM 829 C CA . ALA A 1 106 ? 2.835 1.484 19.867 1.00 91.88 106 ALA A CA 1
ATOM 830 C C . ALA A 1 106 ? 3.653 0.735 20.930 1.00 91.88 106 ALA A C 1
ATOM 832 O O . ALA A 1 106 ? 3.082 0.097 21.813 1.00 91.88 106 ALA A O 1
ATOM 833 N N . TYR A 1 107 ? 4.986 0.815 20.880 1.00 93.44 107 TYR A N 1
ATOM 834 C CA . TYR A 1 107 ? 5.841 0.080 21.817 1.00 93.44 107 TYR A CA 1
ATOM 835 C C . TYR A 1 107 ? 5.676 0.510 23.288 1.00 93.44 107 TYR A C 1
ATOM 837 O O . TYR A 1 107 ? 5.450 -0.370 24.122 1.00 93.44 107 TYR A O 1
ATOM 845 N N . PRO A 1 108 ? 5.756 1.807 23.654 1.00 93.94 108 PRO A N 1
ATOM 846 C CA . PRO A 1 108 ? 5.494 2.227 25.029 1.00 93.94 108 PRO A CA 1
ATOM 847 C C . PRO A 1 108 ? 4.024 2.047 25.425 1.00 93.94 108 PRO A C 1
ATOM 849 O O . PRO A 1 108 ? 3.763 1.612 26.544 1.00 93.94 108 PRO A O 1
ATOM 852 N N . ALA A 1 109 ? 3.069 2.298 24.524 1.00 93.19 109 ALA A N 1
ATOM 853 C CA . ALA A 1 109 ? 1.645 2.136 24.816 1.00 93.19 109 ALA A CA 1
ATOM 854 C C . ALA A 1 109 ? 1.293 0.695 25.220 1.00 93.19 109 ALA A C 1
ATOM 856 O O . ALA A 1 109 ? 0.581 0.475 26.200 1.00 93.19 109 ALA A O 1
ATOM 857 N N . LEU A 1 110 ? 1.869 -0.297 24.532 1.00 93.69 110 LEU A N 1
ATOM 858 C CA . LEU A 1 110 ? 1.711 -1.705 24.896 1.00 93.69 110 LEU A CA 1
ATOM 859 C C . LEU A 1 110 ? 2.235 -2.008 26.308 1.00 93.69 110 LEU A C 1
ATOM 861 O O . LEU A 1 110 ? 1.600 -2.776 27.035 1.00 93.69 110 LEU A O 1
ATOM 865 N N . LEU A 1 111 ? 3.360 -1.400 26.709 1.00 94.00 111 LEU A N 1
ATOM 866 C CA . LEU A 1 111 ? 3.931 -1.545 28.056 1.00 94.00 111 LEU A CA 1
ATOM 867 C C . LEU A 1 111 ? 3.073 -0.871 29.136 1.00 94.00 111 LEU A C 1
ATOM 869 O O . LEU A 1 111 ? 3.032 -1.362 30.262 1.00 94.00 111 LEU A O 1
ATOM 873 N N . LEU A 1 112 ? 2.370 0.209 28.790 1.00 93.88 112 LEU A N 1
ATOM 874 C CA . LEU A 1 112 ? 1.411 0.895 29.665 1.00 93.88 112 LEU A CA 1
ATOM 875 C C . LEU A 1 112 ? 0.050 0.183 29.749 1.00 93.88 112 LEU A C 1
ATOM 877 O O . LEU A 1 112 ? -0.771 0.527 30.592 1.00 93.88 112 LEU A O 1
ATOM 881 N N . GLY A 1 113 ? -0.172 -0.850 28.932 1.00 94.06 113 GLY A N 1
ATOM 882 C CA . GLY A 1 113 ? -1.375 -1.679 28.971 1.00 94.06 113 GLY A CA 1
ATOM 883 C C . GLY A 1 113 ? -2.429 -1.337 27.919 1.00 94.06 113 GLY A C 1
ATOM 884 O O . GLY A 1 113 ? -3.410 -2.075 27.824 1.00 94.06 113 GLY A O 1
ATOM 885 N N . TYR A 1 114 ? -2.209 -0.317 27.087 1.00 93.50 114 TYR A N 1
ATOM 886 C CA . TYR A 1 114 ? -3.110 0.024 25.985 1.00 93.50 114 TYR A CA 1
ATOM 887 C C . TYR A 1 114 ? -3.147 -1.078 24.924 1.00 93.50 114 TYR A C 1
ATOM 889 O O . TYR A 1 114 ? -2.189 -1.845 24.741 1.00 93.50 114 TYR A O 1
ATOM 897 N N . ARG A 1 115 ? -4.288 -1.203 24.249 1.00 91.00 115 ARG A N 1
ATOM 898 C CA . ARG A 1 115 ? -4.527 -2.193 23.189 1.00 91.00 115 ARG A CA 1
ATOM 899 C C . ARG A 1 115 ? -4.888 -1.547 21.867 1.00 91.00 115 ARG A C 1
ATOM 901 O O . ARG A 1 115 ? -4.635 -2.164 20.833 1.00 91.00 115 ARG A O 1
ATOM 908 N N . PHE A 1 116 ? -5.383 -0.316 21.898 1.00 89.12 116 PHE A N 1
ATOM 909 C CA . PHE A 1 116 ? -5.722 0.438 20.705 1.00 89.12 116 PHE A CA 1
ATOM 910 C C . PHE A 1 116 ? -4.964 1.768 20.626 1.00 89.12 116 PHE A C 1
ATOM 912 O O . PHE A 1 116 ? -4.481 2.313 21.619 1.00 89.12 116 PHE A O 1
ATOM 919 N N . VAL A 1 117 ? -4.804 2.261 19.397 1.00 88.00 117 VAL A N 1
ATOM 920 C CA . VAL A 1 117 ? -4.051 3.492 19.105 1.00 88.00 117 VAL A CA 1
ATOM 921 C C . VAL A 1 117 ? -4.780 4.715 19.650 1.00 88.00 117 VAL A C 1
ATOM 923 O O . VAL A 1 117 ? -4.142 5.615 20.182 1.00 88.00 117 VAL A O 1
ATOM 926 N N . ASP A 1 118 ? -6.104 4.741 19.542 1.00 88.31 118 ASP A N 1
ATOM 927 C CA . ASP A 1 118 ? -6.956 5.802 20.070 1.00 88.31 118 ASP A CA 1
ATOM 928 C C . ASP A 1 118 ? -6.875 5.891 21.597 1.00 88.31 118 ASP A C 1
ATOM 930 O O . ASP A 1 118 ? -6.737 6.994 22.115 1.00 88.31 118 ASP A O 1
ATOM 934 N N . GLU A 1 119 ? -6.832 4.759 22.309 1.00 90.56 119 GLU A N 1
ATOM 935 C CA . GLU A 1 119 ? -6.590 4.750 23.760 1.00 90.56 119 GLU A CA 1
ATOM 936 C C . GLU A 1 119 ? -5.268 5.452 24.096 1.00 90.56 119 GLU A C 1
ATOM 938 O O . GLU A 1 119 ? -5.239 6.388 24.896 1.00 90.56 119 GLU A O 1
ATOM 943 N N . ALA A 1 120 ? -4.183 5.057 23.424 1.00 89.75 120 ALA A N 1
ATOM 944 C CA . ALA A 1 120 ? -2.856 5.622 23.647 1.00 89.75 120 ALA A CA 1
ATOM 945 C C . ALA A 1 120 ? -2.763 7.114 23.277 1.00 89.75 120 ALA A C 1
ATOM 947 O O . ALA A 1 120 ? -1.999 7.852 23.890 1.00 89.75 120 ALA A O 1
ATOM 948 N N . LEU A 1 121 ? -3.536 7.572 22.288 1.00 88.81 121 LEU A N 1
ATOM 949 C CA . LEU A 1 121 ? -3.595 8.981 21.882 1.00 88.81 121 LEU A CA 1
ATOM 950 C C . LEU A 1 121 ? -4.411 9.861 22.834 1.00 88.81 121 LEU A C 1
ATOM 952 O O . LEU A 1 121 ? -4.293 11.082 22.760 1.00 88.81 121 LEU A O 1
ATOM 956 N N . THR A 1 122 ? -5.248 9.276 23.692 1.00 89.06 122 THR A N 1
ATOM 957 C CA . THR A 1 122 ? -6.010 10.025 24.707 1.00 89.06 122 THR A CA 1
ATOM 958 C C . THR A 1 122 ? -5.256 10.215 26.025 1.00 89.06 122 THR A C 1
ATOM 960 O O . THR A 1 122 ? -5.701 10.996 26.863 1.00 89.06 122 THR A O 1
ATOM 963 N N . ASP A 1 123 ? -4.110 9.550 26.192 1.00 77.88 123 ASP A N 1
ATOM 964 C CA . ASP A 1 123 ? -3.204 9.672 27.341 1.00 77.88 123 ASP A CA 1
ATOM 965 C C . ASP A 1 123 ? -2.131 10.743 27.064 1.00 77.88 123 ASP A C 1
ATOM 967 O O . ASP A 1 123 ? -0.965 10.438 26.797 1.00 77.88 123 ASP A O 1
ATOM 971 N N . VAL A 1 124 ? -2.562 12.012 27.032 1.00 55.00 124 VAL A N 1
ATOM 972 C CA . VAL A 1 124 ? -1.711 13.204 26.822 1.00 55.00 124 VAL A CA 1
ATOM 973 C C . VAL A 1 124 ? -1.929 14.223 27.930 1.00 55.00 124 VAL A C 1
ATOM 975 O O . VAL A 1 124 ? -3.107 14.514 28.242 1.00 55.00 124 VAL A O 1
#

Secondary structure (DSSP, 8-state):
-HHHHHHHH-HHHHHHHHHH-----EEEE---PPP-HHHHHHHHHHH----SS-----S--EEEEES--SS----GGGGT-EEES-HHHHHHHIIIIIIHHHHHHHHHHHHHT--SHHHHHH--

Radius of gyration: 20.43 Å; chains: 1; bounding box: 49×33×51 Å

Sequence (124 aa):
MVIQFASEVDVEMAAWISKNVSFPCTMVDRITPATSSEHVALLAEDYGVGDKWPVVAEEFRQWVIGENFCNERPFLEAVGAVFTKEVEHFETLKLQLLNAAHSALAYPALLLGYRFVDEALTDV